Protein AF-A0A355DKY5-F1 (afdb_monomer_lite)

Foldseek 3Di:
DDDPLVVLLVVVVVCVVVLLVVLVVVVVVCCVVCVVCVVLCPPPPVVVVSVVVSVVSVVCSVCVVPCVVCVVVVVVVVVVVVVSD

Sequence (85 aa):
MSLNVELLEQSFNKIKPHANEFVVSFYENLFAAYPEVKPLFVETDMTNQYKKLLSSLVLVVENLRQPEKLGAVLNALGARHVSYG

Radius of gyration: 14.51 Å; chains: 1; bounding box: 34×25×34 Å

Structure (mmCIF, N/CA/C/O backbone):
data_AF-A0A355DKY5-F1
#
_entry.id   AF-A0A355DKY5-F1
#
loop_
_atom_site.group_PDB
_atom_site.id
_atom_site.type_symbol
_atom_site.label_atom_id
_atom_site.label_alt_id
_atom_site.label_comp_id
_atom_site.label_asym_id
_atom_site.label_entity_id
_atom_site.label_seq_id
_atom_site.pdbx_PDB_ins_code
_atom_site.Cartn_x
_atom_site.Cartn_y
_atom_site.Cartn_z
_atom_site.occupancy
_atom_site.B_iso_or_equiv
_atom_site.auth_seq_id
_atom_site.auth_comp_id
_atom_site.auth_asym_id
_atom_site.auth_atom_id
_atom_site.pdbx_PDB_model_num
ATOM 1 N N . MET A 1 1 ? -14.122 -17.237 6.729 1.00 54.84 1 MET A N 1
ATOM 2 C CA . MET A 1 1 ? -13.448 -16.518 7.833 1.00 54.84 1 MET A CA 1
ATOM 3 C C . MET A 1 1 ? -14.069 -15.139 7.945 1.00 54.84 1 MET A C 1
ATOM 5 O O . MET A 1 1 ? -14.226 -14.494 6.917 1.00 54.84 1 MET A O 1
ATOM 9 N N . SER A 1 2 ? -14.464 -14.711 9.143 1.00 81.31 2 SER A N 1
ATOM 10 C CA . SER A 1 2 ? -14.878 -13.326 9.395 1.00 81.31 2 SER A CA 1
ATOM 11 C C . SER A 1 2 ? -13.645 -12.436 9.556 1.00 81.31 2 SER A C 1
ATOM 13 O O . SER A 1 2 ? -12.655 -12.851 10.159 1.00 81.31 2 SER A O 1
ATOM 15 N N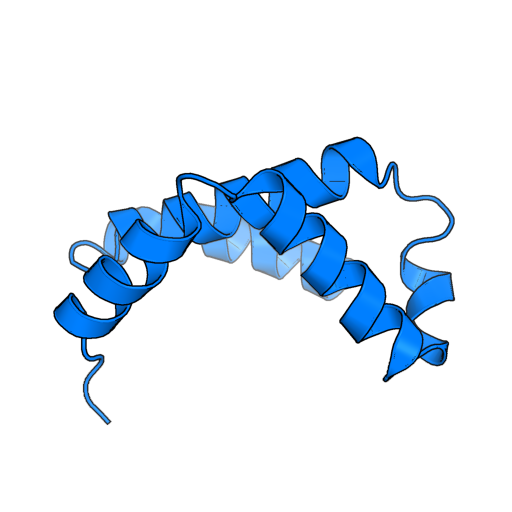 . LEU A 1 3 ? -13.701 -11.218 9.024 1.00 86.00 3 LEU A N 1
ATOM 16 C CA . LEU A 1 3 ? -12.631 -10.230 9.139 1.00 86.00 3 LEU A CA 1
ATOM 17 C C . LEU A 1 3 ? -12.489 -9.757 10.597 1.00 86.00 3 LEU A C 1
ATOM 19 O O . LEU A 1 3 ? -13.467 -9.300 11.187 1.00 86.00 3 LEU A O 1
ATOM 23 N N . ASN A 1 4 ? -11.286 -9.835 11.179 1.00 94.06 4 ASN A N 1
ATOM 24 C CA . ASN A 1 4 ? -11.019 -9.264 12.504 1.00 94.06 4 ASN A CA 1
ATOM 25 C C . ASN A 1 4 ? -10.633 -7.785 12.362 1.00 94.06 4 ASN A C 1
ATOM 27 O O . ASN A 1 4 ? -9.457 -7.439 12.253 1.00 94.06 4 ASN A O 1
ATOM 31 N N . VAL A 1 5 ? -11.652 -6.927 12.322 1.00 93.88 5 VAL A N 1
ATOM 32 C CA . VAL A 1 5 ? -11.496 -5.482 12.103 1.00 93.88 5 VAL A CA 1
ATOM 33 C C . VAL A 1 5 ? -10.637 -4.831 13.185 1.00 93.88 5 VAL A C 1
ATOM 35 O O . VAL A 1 5 ? -9.745 -4.052 12.867 1.00 93.88 5 VAL A O 1
ATOM 38 N N . GLU A 1 6 ? -10.854 -5.192 14.448 1.00 94.75 6 GLU A N 1
ATOM 39 C CA . GLU A 1 6 ? -10.134 -4.589 15.570 1.00 94.75 6 GLU A CA 1
ATOM 40 C C . GLU A 1 6 ? -8.630 -4.889 15.510 1.00 94.75 6 GLU A C 1
ATOM 42 O O . GLU A 1 6 ? -7.810 -3.987 15.673 1.00 94.75 6 GLU A O 1
ATOM 47 N N . LEU A 1 7 ? -8.249 -6.130 15.188 1.00 95.12 7 LEU A N 1
ATOM 48 C CA . LEU A 1 7 ? -6.841 -6.497 15.028 1.00 95.12 7 LEU A CA 1
ATOM 49 C C . LEU A 1 7 ? -6.172 -5.732 13.873 1.00 95.12 7 LEU A C 1
ATOM 51 O O . LEU A 1 7 ? -5.013 -5.320 13.988 1.00 95.12 7 LEU A O 1
ATOM 55 N N . LEU A 1 8 ? -6.885 -5.522 12.764 1.00 94.12 8 LEU A N 1
ATOM 56 C CA . LEU A 1 8 ? -6.382 -4.754 11.620 1.00 94.12 8 LEU A CA 1
ATOM 57 C C . LEU A 1 8 ? -6.188 -3.274 11.975 1.00 94.12 8 LEU A C 1
ATOM 59 O O . LEU A 1 8 ? -5.121 -2.720 11.719 1.00 94.12 8 LEU A O 1
ATOM 63 N N . GLU A 1 9 ? -7.168 -2.652 12.633 1.00 94.62 9 GLU A N 1
ATOM 64 C CA . GLU A 1 9 ? -7.078 -1.265 13.108 1.00 94.62 9 GLU A CA 1
ATOM 65 C C . GLU A 1 9 ? -5.907 -1.092 14.097 1.00 94.62 9 GLU A C 1
ATOM 67 O O . GLU A 1 9 ? -5.084 -0.183 13.954 1.00 94.62 9 GLU A O 1
ATOM 72 N N . GLN A 1 10 ? -5.781 -1.995 15.077 1.00 95.81 10 GLN A N 1
ATOM 73 C CA . GLN A 1 10 ? -4.722 -1.952 16.089 1.00 95.81 10 GLN A CA 1
ATOM 74 C C . GLN A 1 10 ? -3.324 -2.160 15.496 1.00 95.81 10 GLN A C 1
ATOM 76 O O . GLN A 1 10 ? -2.391 -1.438 15.850 1.00 95.81 10 GLN A O 1
ATOM 81 N N . SER A 1 11 ? -3.158 -3.142 14.607 1.00 94.69 11 SER A N 1
ATOM 82 C CA . SER A 1 11 ? -1.867 -3.406 13.964 1.00 94.69 11 SER A CA 1
ATOM 83 C C . SER A 1 11 ? -1.444 -2.251 13.059 1.00 94.69 11 SER A C 1
ATOM 85 O O . SER A 1 11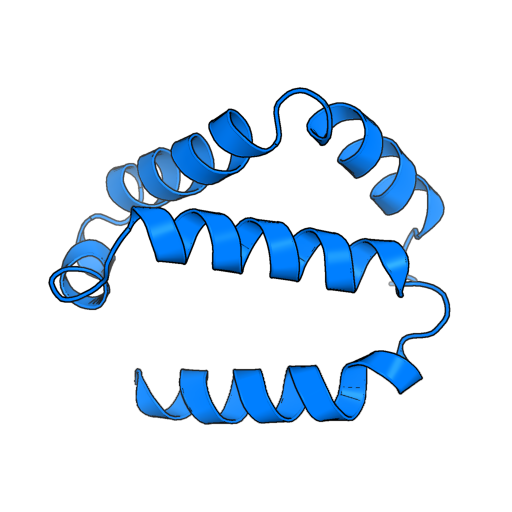 ? -0.298 -1.810 13.138 1.00 94.69 11 SER A O 1
ATOM 87 N N . PHE A 1 12 ? -2.368 -1.678 12.286 1.00 94.38 12 PHE A N 1
ATOM 88 C CA . PHE A 1 12 ? -2.063 -0.536 11.431 1.00 94.38 12 PHE A CA 1
ATOM 89 C C . PHE A 1 12 ? -1.741 0.734 12.231 1.00 94.38 12 PHE A C 1
ATOM 91 O O . PHE A 1 12 ? -0.840 1.485 11.860 1.00 94.38 12 PHE A O 1
ATOM 98 N N . ASN A 1 13 ? -2.388 0.955 13.380 1.00 94.62 13 ASN A N 1
ATOM 99 C CA . ASN A 1 13 ? -2.050 2.071 14.269 1.00 94.62 13 ASN A CA 1
ATOM 100 C C . ASN A 1 13 ? -0.598 2.023 14.771 1.00 94.62 13 ASN A C 1
ATOM 102 O O . ASN A 1 13 ? -0.002 3.078 14.976 1.00 94.62 13 ASN A O 1
ATOM 106 N N . LYS A 1 14 ? -0.003 0.831 14.911 1.00 94.75 14 LYS A N 1
ATOM 107 C CA . LYS A 1 14 ? 1.425 0.685 15.248 1.00 94.75 14 LYS A CA 1
ATOM 108 C C . LYS A 1 14 ? 2.350 1.085 14.095 1.00 94.75 14 LYS A C 1
ATOM 110 O O . LYS A 1 14 ? 3.485 1.469 14.344 1.00 94.75 14 LYS A O 1
ATOM 115 N N . ILE A 1 15 ? 1.869 1.006 12.854 1.00 92.25 15 ILE A N 1
ATOM 116 C CA . ILE A 1 15 ? 2.628 1.350 11.644 1.00 92.25 15 ILE A CA 1
ATOM 117 C C . ILE A 1 15 ? 2.583 2.858 11.370 1.00 92.25 15 ILE A C 1
ATOM 119 O O . ILE A 1 15 ? 3.560 3.405 10.871 1.00 92.25 15 ILE A O 1
ATOM 123 N N . LYS A 1 16 ? 1.488 3.552 11.721 1.00 90.31 16 LYS A N 1
ATOM 124 C CA . LYS A 1 16 ? 1.271 4.984 11.420 1.00 90.31 16 LYS A CA 1
ATOM 125 C C . LYS A 1 16 ? 2.470 5.911 11.705 1.00 90.31 16 LYS A C 1
ATOM 127 O O . LYS A 1 16 ? 2.757 6.730 10.834 1.00 90.31 16 LYS A O 1
ATOM 132 N N . PRO A 1 17 ? 3.191 5.806 12.842 1.00 94.56 17 PRO A N 1
ATOM 133 C CA . PRO A 1 17 ? 4.353 6.662 13.111 1.00 94.56 17 PRO A CA 1
ATOM 134 C C . PRO A 1 17 ? 5.520 6.465 12.134 1.00 94.56 17 PRO A C 1
ATOM 136 O O . PRO A 1 17 ? 6.324 7.374 11.965 1.00 94.56 17 PRO A O 1
ATOM 139 N N . HIS A 1 18 ? 5.588 5.299 11.487 1.00 95.25 18 HIS A N 1
ATOM 140 C CA . HIS A 1 18 ? 6.655 4.875 10.577 1.00 95.25 18 HIS A CA 1
ATOM 141 C C . HIS A 1 18 ? 6.111 4.524 9.186 1.00 95.25 18 HIS A C 1
ATOM 143 O O . HIS A 1 18 ? 6.602 3.630 8.495 1.00 95.25 18 HIS A O 1
ATOM 149 N N . ALA A 1 19 ? 5.009 5.165 8.790 1.00 91.94 19 ALA A N 1
ATOM 150 C CA . ALA A 1 19 ? 4.254 4.758 7.613 1.00 91.94 19 ALA A CA 1
ATOM 151 C C . ALA A 1 19 ? 5.057 4.900 6.311 1.00 91.94 19 ALA A C 1
ATOM 153 O O . ALA A 1 19 ? 4.875 4.106 5.387 1.00 91.94 19 ALA A O 1
ATOM 154 N N . ASN A 1 20 ? 5.961 5.883 6.255 1.00 91.88 20 ASN A N 1
ATOM 155 C CA . ASN A 1 20 ? 6.845 6.096 5.114 1.00 91.88 20 ASN A CA 1
ATOM 156 C C . ASN A 1 20 ? 7.930 5.013 5.042 1.00 91.88 20 ASN A C 1
ATOM 158 O O . ASN A 1 20 ? 8.119 4.430 3.977 1.00 91.88 20 ASN A O 1
ATOM 162 N N . GLU A 1 21 ? 8.602 4.695 6.155 1.00 95.56 21 GLU A N 1
ATOM 163 C CA . GLU A 1 21 ? 9.591 3.611 6.181 1.00 95.56 21 GLU A CA 1
ATOM 164 C C . GLU A 1 21 ? 8.938 2.261 5.872 1.00 95.56 21 GLU A C 1
ATOM 166 O O . GLU A 1 21 ? 9.493 1.453 5.129 1.00 95.56 21 GLU A O 1
ATOM 171 N N . PH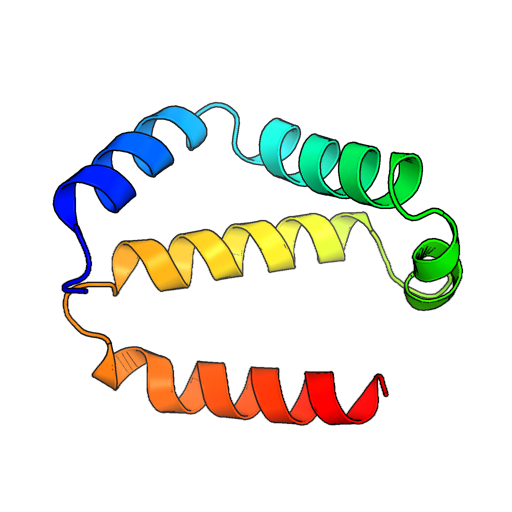E A 1 22 ? 7.720 2.042 6.371 1.00 95.56 22 PHE A N 1
ATOM 172 C CA . PHE A 1 22 ? 6.951 0.837 6.094 1.00 95.56 22 PHE A CA 1
ATOM 173 C C . PHE A 1 22 ? 6.736 0.625 4.590 1.00 95.56 22 PHE A C 1
ATOM 175 O O . PHE A 1 22 ? 7.061 -0.447 4.078 1.00 95.56 22 PHE A O 1
ATOM 182 N N . VAL A 1 23 ? 6.240 1.629 3.855 1.00 96.00 23 VAL A N 1
ATOM 183 C CA . VAL A 1 23 ? 5.996 1.463 2.410 1.00 96.00 23 VAL A CA 1
ATOM 184 C C . VAL A 1 23 ? 7.277 1.350 1.593 1.00 96.00 23 VAL A C 1
ATOM 186 O O . VAL A 1 23 ? 7.276 0.639 0.592 1.00 96.00 23 VAL A O 1
ATOM 189 N N . VAL A 1 24 ? 8.371 1.987 2.017 1.00 97.06 24 VAL A N 1
ATOM 190 C CA . VAL A 1 24 ? 9.682 1.791 1.381 1.00 97.06 24 VAL A CA 1
ATOM 191 C C . VAL A 1 24 ? 10.131 0.342 1.567 1.00 97.06 24 VAL A C 1
ATOM 193 O O . VAL A 1 24 ? 10.380 -0.348 0.578 1.00 97.06 24 VAL A O 1
ATOM 196 N N . SER A 1 25 ? 10.104 -0.161 2.807 1.00 97.44 25 SER A N 1
ATOM 197 C CA . SER A 1 25 ? 10.491 -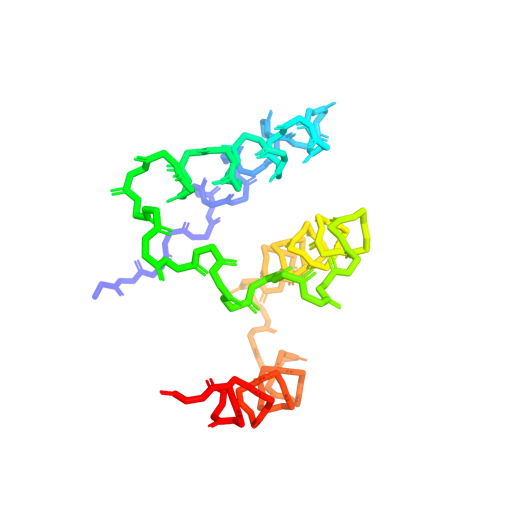1.543 3.107 1.00 97.44 25 SER A CA 1
ATOM 198 C C . SER A 1 25 ? 9.616 -2.575 2.389 1.00 97.44 25 SER A C 1
ATOM 200 O O . SER A 1 25 ? 10.099 -3.642 2.018 1.00 97.44 25 SER A O 1
ATOM 202 N N . PHE A 1 26 ? 8.337 -2.272 2.135 1.00 97.75 26 PHE A N 1
ATOM 203 C CA . PHE A 1 26 ? 7.469 -3.137 1.339 1.00 97.75 26 PHE A CA 1
ATOM 204 C C . PHE A 1 26 ? 8.040 -3.360 -0.067 1.00 97.75 26 PHE A C 1
ATOM 206 O O . PHE A 1 26 ? 8.157 -4.506 -0.499 1.00 97.75 26 PHE A O 1
ATOM 213 N N . TYR A 1 27 ? 8.423 -2.289 -0.769 1.00 97.81 27 TYR A N 1
ATOM 214 C CA . TYR A 1 27 ? 8.977 -2.406 -2.118 1.00 97.81 27 TYR A CA 1
ATOM 215 C C . TYR A 1 27 ? 10.389 -2.988 -2.114 1.00 97.81 27 TYR A C 1
ATOM 217 O O . TYR A 1 27 ? 10.697 -3.793 -2.986 1.00 97.81 27 TYR A O 1
ATOM 225 N N . GLU A 1 28 ? 11.220 -2.664 -1.121 1.00 97.88 28 GLU A N 1
ATOM 226 C CA . GLU A 1 28 ? 12.531 -3.305 -0.949 1.00 97.88 28 GLU A CA 1
ATOM 227 C C . GLU A 1 28 ? 12.390 -4.826 -0.809 1.00 97.88 28 GLU A C 1
ATOM 229 O O . GLU A 1 28 ? 13.035 -5.578 -1.540 1.00 97.88 28 GLU A O 1
ATOM 234 N N . ASN A 1 29 ? 11.486 -5.281 0.064 1.00 98.38 29 ASN A N 1
ATOM 235 C CA . ASN A 1 29 ? 11.217 -6.701 0.276 1.00 98.38 29 ASN A CA 1
ATOM 236 C C . ASN A 1 29 ? 10.605 -7.363 -0.966 1.00 98.38 29 ASN A C 1
ATOM 238 O O . ASN A 1 29 ? 11.034 -8.453 -1.343 1.00 98.38 29 ASN A O 1
ATOM 242 N N . LEU A 1 30 ? 9.645 -6.710 -1.632 1.00 98.12 30 LEU A N 1
ATOM 243 C CA . LEU A 1 30 ? 9.036 -7.205 -2.871 1.00 98.12 30 LEU A CA 1
ATOM 244 C C . LEU A 1 30 ? 10.097 -7.432 -3.950 1.00 98.12 30 LEU A C 1
ATOM 246 O O . LEU A 1 30 ? 10.148 -8.487 -4.569 1.00 98.12 30 LEU A O 1
ATOM 250 N N . PHE A 1 31 ? 10.966 -6.451 -4.150 1.00 97.69 31 PHE A N 1
ATOM 251 C CA . PHE A 1 31 ? 11.994 -6.459 -5.180 1.00 97.69 31 PHE A CA 1
ATOM 252 C C . PHE A 1 31 ? 13.201 -7.341 -4.851 1.00 97.69 31 PHE A C 1
ATOM 254 O O . PHE A 1 31 ? 13.934 -7.726 -5.766 1.00 97.69 31 PHE A O 1
ATOM 261 N N . ALA A 1 32 ? 13.425 -7.641 -3.572 1.00 98.19 32 ALA A N 1
ATOM 262 C CA . ALA A 1 32 ? 14.396 -8.634 -3.135 1.00 98.19 32 ALA A CA 1
ATOM 263 C C . ALA A 1 32 ? 13.866 -10.063 -3.325 1.00 98.19 32 ALA A C 1
ATOM 265 O O . ALA A 1 32 ? 14.596 -10.916 -3.821 1.00 98.19 32 ALA A O 1
ATOM 266 N N . ALA A 1 33 ? 12.605 -10.313 -2.958 1.00 98.44 33 ALA A N 1
ATOM 267 C CA . ALA A 1 33 ? 11.988 -11.635 -3.053 1.00 98.44 33 ALA A CA 1
ATOM 268 C C . ALA A 1 33 ? 11.589 -12.011 -4.490 1.00 98.44 33 ALA A C 1
ATOM 270 O O . ALA A 1 33 ? 11.733 -13.168 -4.872 1.00 98.44 33 ALA A O 1
ATOM 271 N N . TYR A 1 34 ? 11.121 -11.035 -5.271 1.00 97.88 34 TYR A N 1
ATOM 272 C CA . TYR A 1 34 ? 10.596 -11.212 -6.626 1.00 97.88 34 TYR A CA 1
ATOM 273 C C . TYR A 1 34 ? 11.224 -10.183 -7.580 1.00 97.88 34 TYR A C 1
ATOM 275 O O . TYR A 1 34 ? 10.576 -9.219 -8.004 1.00 97.88 34 TYR A O 1
ATOM 283 N N . PRO A 1 35 ? 12.521 -10.306 -7.906 1.00 97.25 35 PRO A N 1
ATOM 284 C CA . PRO A 1 35 ? 13.190 -9.362 -8.799 1.00 97.25 35 PRO A CA 1
ATOM 285 C C . PRO A 1 35 ? 12.538 -9.275 -10.191 1.00 97.25 35 PRO A C 1
ATOM 287 O O . PRO A 1 35 ? 12.644 -8.234 -10.839 1.00 97.25 35 PRO A O 1
ATOM 290 N N . GLU A 1 36 ? 11.834 -10.316 -10.636 1.00 97.06 36 GLU A N 1
ATOM 291 C CA . GLU A 1 36 ? 11.117 -10.388 -11.909 1.00 97.06 36 GLU A CA 1
ATOM 292 C C . GLU A 1 36 ? 9.949 -9.403 -12.032 1.00 97.06 36 GLU A C 1
ATOM 294 O O . GLU A 1 36 ? 9.537 -9.116 -13.153 1.00 97.06 36 GLU A O 1
ATOM 299 N N . VAL A 1 37 ? 9.440 -8.845 -10.923 1.00 95.50 37 VAL A N 1
ATOM 300 C CA . VAL A 1 37 ? 8.387 -7.817 -10.981 1.00 95.50 37 VAL A CA 1
ATOM 301 C C . VAL A 1 37 ? 8.941 -6.399 -11.109 1.00 95.50 37 VAL A C 1
ATOM 303 O O . VAL A 1 37 ? 8.190 -5.495 -11.463 1.00 95.50 37 VAL A O 1
ATOM 306 N N . LYS A 1 38 ? 10.247 -6.177 -10.883 1.00 95.31 38 LYS A N 1
ATOM 307 C CA . LYS A 1 38 ? 10.884 -4.852 -11.037 1.00 95.31 38 LYS A CA 1
ATOM 308 C C . LYS A 1 38 ? 10.608 -4.194 -12.399 1.00 95.31 38 LYS A C 1
ATOM 310 O O . LYS A 1 38 ? 10.322 -2.997 -12.390 1.00 95.31 38 LYS A O 1
ATOM 315 N N . PRO A 1 39 ? 10.638 -4.912 -13.546 1.00 95.38 39 PRO A N 1
ATOM 316 C CA . PRO A 1 39 ? 10.319 -4.341 -14.854 1.00 95.38 39 PRO A CA 1
ATOM 317 C C . PRO A 1 39 ? 8.952 -3.648 -14.925 1.00 95.38 39 PRO A C 1
ATOM 319 O O . PRO A 1 39 ? 8.818 -2.661 -15.641 1.00 95.38 39 PRO A O 1
ATOM 322 N N . LEU A 1 40 ? 7.963 -4.094 -14.138 1.00 93.25 40 LEU A N 1
ATOM 323 C CA . LEU A 1 40 ? 6.630 -3.478 -14.090 1.00 93.25 40 LEU A CA 1
ATOM 324 C C . LEU A 1 40 ? 6.642 -2.064 -13.480 1.00 93.25 40 LEU A C 1
ATOM 326 O O . LEU A 1 40 ? 5.686 -1.313 -13.650 1.00 93.25 40 LEU A O 1
ATOM 330 N N . PHE A 1 41 ? 7.718 -1.690 -12.782 1.00 95.00 41 PHE A N 1
ATOM 331 C CA . PHE A 1 41 ? 7.850 -0.417 -12.071 1.00 95.00 41 PHE A CA 1
ATOM 332 C C . PHE A 1 41 ? 8.933 0.504 -12.655 1.00 95.00 41 PHE A C 1
ATOM 334 O O . PHE A 1 41 ? 9.157 1.578 -12.107 1.00 95.00 41 PHE A O 1
ATOM 341 N N . VAL A 1 42 ? 9.592 0.134 -13.762 1.00 93.12 42 VAL A N 1
ATOM 342 C CA . VAL A 1 42 ? 10.727 0.903 -14.325 1.00 93.12 42 VAL A CA 1
ATOM 343 C C . VAL A 1 42 ? 10.330 2.328 -14.716 1.00 93.12 42 VAL A C 1
ATOM 345 O O . VAL A 1 42 ? 11.044 3.272 -14.394 1.00 93.12 42 VAL A O 1
ATOM 348 N N . GLU A 1 43 ? 9.158 2.493 -15.328 1.00 93.44 43 GLU A N 1
ATOM 349 C CA . GLU A 1 43 ? 8.617 3.802 -15.731 1.00 93.44 43 GLU A CA 1
ATOM 350 C C . GLU A 1 43 ? 7.788 4.474 -14.617 1.00 93.44 43 GLU A C 1
ATOM 352 O O . GLU A 1 43 ? 7.110 5.479 -14.836 1.00 93.44 43 GLU A O 1
ATOM 357 N N . THR A 1 44 ? 7.780 3.902 -13.408 1.00 94.50 44 THR A N 1
ATOM 358 C CA . THR A 1 44 ? 6.975 4.403 -12.292 1.00 94.50 44 THR A CA 1
ATOM 359 C C . THR A 1 44 ? 7.779 5.371 -11.433 1.00 94.50 44 THR A C 1
ATOM 361 O O . THR A 1 44 ? 8.842 5.041 -10.914 1.00 94.50 44 THR A O 1
ATOM 364 N N . ASP A 1 45 ? 7.216 6.553 -11.172 1.00 96.44 45 ASP A N 1
ATOM 365 C CA . ASP A 1 45 ? 7.696 7.418 -10.093 1.00 96.44 45 ASP A CA 1
ATOM 366 C C . ASP A 1 45 ? 7.461 6.735 -8.739 1.00 96.44 45 ASP A C 1
ATOM 368 O O . ASP A 1 45 ? 6.354 6.749 -8.184 1.00 96.44 45 ASP A O 1
ATOM 372 N N . MET A 1 46 ? 8.529 6.146 -8.202 1.00 95.81 46 MET A N 1
ATOM 373 C CA . MET A 1 46 ? 8.480 5.384 -6.959 1.00 95.81 46 MET A CA 1
ATOM 374 C C . MET A 1 46 ? 8.090 6.238 -5.750 1.00 95.81 46 MET A C 1
ATOM 376 O O . MET A 1 46 ? 7.389 5.748 -4.868 1.00 95.81 46 MET A O 1
ATOM 380 N N . THR A 1 47 ? 8.430 7.531 -5.726 1.00 94.81 47 THR A N 1
ATOM 381 C CA . THR A 1 47 ? 8.031 8.422 -4.623 1.00 94.81 47 THR A CA 1
ATOM 382 C C . THR A 1 47 ? 6.514 8.566 -4.575 1.00 94.81 47 THR A C 1
ATOM 384 O O . THR A 1 47 ? 5.896 8.494 -3.509 1.00 94.81 47 THR A O 1
ATOM 387 N N . ASN A 1 48 ? 5.886 8.739 -5.738 1.00 95.81 48 ASN A N 1
ATOM 388 C CA . ASN A 1 48 ? 4.431 8.776 -5.835 1.00 95.81 48 ASN A CA 1
ATOM 389 C C . ASN A 1 48 ? 3.801 7.391 -5.637 1.00 95.81 48 ASN A C 1
ATOM 391 O O . ASN A 1 48 ? 2.706 7.295 -5.080 1.00 95.81 48 ASN A O 1
ATOM 395 N N . GLN A 1 49 ? 4.487 6.319 -6.026 1.00 95.56 49 GLN A N 1
ATOM 396 C CA . GLN A 1 49 ? 4.019 4.952 -5.818 1.00 95.56 49 GLN A CA 1
ATOM 397 C C . GLN A 1 49 ? 3.964 4.561 -4.333 1.00 95.56 49 GLN A C 1
ATOM 399 O O . GLN A 1 49 ? 2.988 3.949 -3.896 1.00 95.56 49 GLN A O 1
ATOM 404 N N . TYR A 1 50 ? 4.944 4.980 -3.531 1.00 95.88 50 TYR A N 1
ATOM 405 C CA . TYR A 1 50 ? 4.936 4.797 -2.076 1.00 95.88 50 TYR A CA 1
ATOM 406 C C . TYR A 1 50 ? 3.737 5.490 -1.429 1.00 95.88 50 TYR A C 1
ATOM 408 O O . TYR A 1 50 ? 3.006 4.876 -0.649 1.00 95.88 50 TYR A O 1
ATOM 416 N N . LYS A 1 51 ? 3.468 6.741 -1.826 1.00 94.81 51 LYS A N 1
ATOM 417 C CA . LYS A 1 51 ? 2.290 7.490 -1.367 1.00 94.81 51 LYS A CA 1
ATOM 418 C C . LYS A 1 51 ? 0.992 6.782 -1.751 1.00 94.81 51 LYS A C 1
ATOM 420 O O . LYS A 1 51 ? 0.115 6.641 -0.908 1.00 94.81 51 LYS A O 1
ATOM 425 N N . LYS A 1 52 ? 0.878 6.289 -2.991 1.00 93.88 52 LYS A N 1
ATOM 426 C CA . LYS A 1 52 ? -0.302 5.542 -3.459 1.00 93.88 52 LYS A CA 1
ATOM 427 C C . LYS A 1 52 ? -0.555 4.286 -2.627 1.00 93.88 52 LYS A C 1
ATOM 429 O O . LYS A 1 52 ? -1.702 4.051 -2.247 1.00 93.88 52 LYS A O 1
ATOM 434 N N . LEU A 1 53 ? 0.485 3.505 -2.326 1.00 95.00 53 LEU A N 1
ATOM 435 C CA . LEU A 1 53 ? 0.357 2.324 -1.471 1.00 95.00 53 LEU A CA 1
ATOM 436 C C . LEU A 1 53 ? -0.121 2.718 -0.072 1.00 95.00 53 LEU A C 1
ATOM 438 O O . LEU A 1 53 ? -1.115 2.174 0.408 1.00 95.00 53 LEU A O 1
ATOM 442 N N . LEU A 1 54 ? 0.534 3.703 0.549 1.00 94.62 54 LEU A N 1
ATOM 443 C CA . LEU A 1 54 ? 0.167 4.158 1.885 1.00 94.62 54 LEU A CA 1
ATOM 444 C C . LEU A 1 54 ? -1.284 4.651 1.936 1.00 94.62 54 LEU A C 1
ATOM 446 O O . LEU A 1 54 ? -2.064 4.190 2.765 1.00 94.62 54 LEU A O 1
ATOM 450 N N . SER A 1 55 ? -1.672 5.545 1.025 1.00 92.56 55 SER A N 1
ATOM 451 C CA . SER A 1 55 ? -3.036 6.073 0.960 1.00 92.56 55 SER A CA 1
ATOM 452 C C . SER A 1 55 ? -4.072 4.975 0.724 1.00 92.56 55 SER A C 1
ATOM 454 O O . SER A 1 55 ? -5.157 5.044 1.293 1.00 92.56 55 SER A O 1
ATOM 456 N N . SER A 1 56 ? -3.744 3.948 -0.066 1.00 91.69 56 SER A N 1
ATOM 457 C CA . SER A 1 56 ? -4.642 2.808 -0.289 1.00 91.69 56 SER A CA 1
ATOM 458 C C . SER A 1 56 ? -4.833 1.983 0.985 1.00 91.69 56 SER A C 1
ATOM 460 O O . SER A 1 56 ? -5.960 1.612 1.305 1.00 91.69 56 SER A O 1
ATOM 462 N N . LEU A 1 57 ? -3.762 1.739 1.749 1.00 92.69 57 LEU A N 1
ATOM 463 C CA . LEU A 1 57 ? -3.842 1.034 3.032 1.00 92.69 57 LEU A CA 1
ATOM 464 C C . LEU A 1 57 ? -4.653 1.823 4.064 1.00 92.69 57 LEU A C 1
ATOM 466 O O . LEU A 1 57 ? -5.536 1.252 4.701 1.00 92.69 57 LEU A O 1
ATOM 470 N N . VAL A 1 58 ? -4.403 3.131 4.184 1.00 92.12 58 VAL A N 1
ATOM 471 C CA . VAL A 1 58 ? -5.181 4.028 5.055 1.00 92.12 58 VAL A CA 1
ATOM 472 C C . VAL A 1 58 ? -6.660 3.974 4.679 1.00 92.12 58 VAL A C 1
ATOM 474 O O . VAL A 1 58 ? -7.495 3.696 5.535 1.00 92.12 58 VAL A O 1
ATOM 477 N N . LEU A 1 59 ? -6.976 4.152 3.392 1.00 91.19 59 LEU A N 1
ATOM 478 C CA . LEU A 1 59 ? -8.347 4.129 2.889 1.00 91.19 59 LEU A CA 1
ATOM 479 C C . LEU A 1 59 ? -9.065 2.822 3.249 1.00 91.19 59 LEU A C 1
ATOM 481 O O . LEU A 1 59 ? -10.206 2.860 3.706 1.00 91.19 59 LEU A O 1
ATOM 485 N N . VAL A 1 60 ? -8.413 1.673 3.057 1.00 90.56 60 VAL A N 1
ATOM 486 C CA . VAL A 1 60 ? -9.002 0.368 3.382 1.00 90.56 60 VAL A CA 1
ATOM 487 C C . VAL A 1 60 ? -9.221 0.230 4.887 1.00 90.56 60 VAL A C 1
ATOM 489 O O . VAL A 1 60 ? -10.335 -0.091 5.297 1.00 90.56 60 VAL A O 1
ATOM 492 N N . VAL A 1 61 ? -8.198 0.498 5.706 1.00 92.12 61 VAL A N 1
ATOM 493 C CA . VAL A 1 61 ? -8.264 0.317 7.166 1.00 92.12 61 VAL A CA 1
ATOM 494 C C . VAL A 1 61 ? -9.310 1.238 7.802 1.00 92.12 61 VAL A C 1
ATOM 496 O O . VAL A 1 61 ? -10.068 0.798 8.662 1.00 92.12 61 VAL A O 1
ATOM 499 N N . GLU A 1 62 ? -9.417 2.486 7.347 1.00 90.62 62 GLU A N 1
ATOM 500 C CA . GLU A 1 62 ? -10.389 3.454 7.874 1.00 90.62 62 GLU A CA 1
ATOM 501 C C . GLU A 1 62 ? -11.841 3.144 7.477 1.00 90.62 62 GLU A C 1
ATOM 503 O O . GLU A 1 62 ? -12.770 3.655 8.101 1.00 90.62 62 GLU A O 1
ATOM 508 N N . ASN A 1 63 ? -12.061 2.282 6.477 1.00 91.88 63 ASN A N 1
ATOM 509 C CA . ASN A 1 63 ? -13.393 1.939 5.972 1.00 91.88 63 ASN A CA 1
ATOM 510 C C . ASN A 1 63 ? -13.757 0.455 6.153 1.00 91.88 63 ASN A C 1
ATOM 512 O O . ASN A 1 63 ? -14.759 0.005 5.599 1.00 91.88 63 ASN A O 1
ATOM 516 N N . LEU A 1 64 ? -13.021 -0.314 6.969 1.00 91.00 64 LEU A N 1
ATOM 517 C CA . LEU A 1 64 ? -13.308 -1.742 7.214 1.00 91.00 64 LEU A CA 1
ATOM 518 C C . LEU A 1 64 ? -14.724 -2.000 7.755 1.00 91.00 64 LEU A C 1
ATOM 520 O O . LEU A 1 64 ? -15.276 -3.081 7.563 1.00 91.00 64 LEU A O 1
ATOM 524 N N . ARG A 1 65 ? -15.312 -1.010 8.435 1.00 91.75 65 ARG A N 1
ATOM 525 C CA . ARG A 1 65 ? -16.668 -1.069 9.008 1.00 91.75 65 ARG A CA 1
ATOM 526 C C . ARG A 1 65 ? -17.755 -0.546 8.066 1.00 91.75 65 ARG A C 1
ATOM 528 O O . ARG A 1 65 ? -18.929 -0.688 8.387 1.00 91.75 65 ARG A O 1
ATOM 535 N N . GLN A 1 66 ? -17.366 0.082 6.955 1.00 89.62 66 GLN A N 1
ATOM 536 C CA . GLN A 1 66 ? -18.252 0.685 5.949 1.00 89.62 66 GLN A CA 1
ATOM 537 C C . GLN A 1 66 ? -17.744 0.354 4.529 1.00 89.62 66 GLN A C 1
ATOM 539 O O . GLN A 1 66 ? -17.439 1.257 3.741 1.00 89.62 66 GLN A O 1
ATOM 544 N N . PRO A 1 67 ? -17.578 -0.943 4.196 1.00 83.19 67 PRO A N 1
ATOM 545 C CA . PRO A 1 67 ? -16.94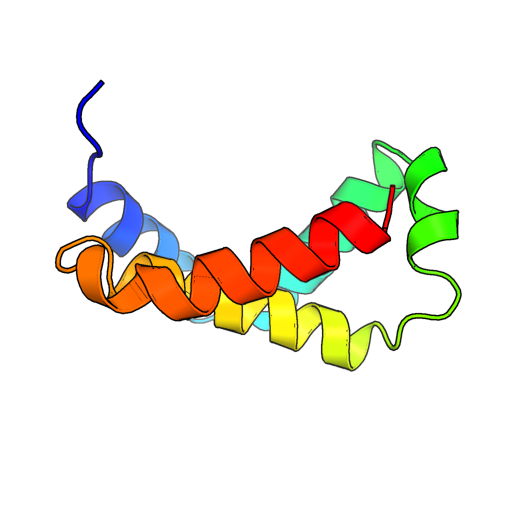7 -1.380 2.950 1.00 83.19 67 PRO A CA 1
ATOM 546 C C . PRO A 1 67 ? -17.706 -0.933 1.692 1.00 83.19 67 PRO A C 1
ATOM 548 O O . PRO A 1 67 ? -17.104 -0.778 0.630 1.00 83.19 67 PRO A O 1
ATOM 551 N N . GLU A 1 68 ? -19.008 -0.667 1.795 1.00 86.12 68 GLU A N 1
ATOM 552 C CA . GLU A 1 68 ? -19.836 -0.131 0.716 1.00 86.12 68 GLU A CA 1
ATOM 553 C C . GLU A 1 68 ? -19.312 1.207 0.172 1.00 86.12 68 GLU A C 1
ATOM 555 O O . GLU A 1 68 ? -19.450 1.486 -1.020 1.00 86.12 68 GLU A O 1
ATOM 560 N N . LYS A 1 69 ? -18.625 1.999 1.006 1.00 86.00 69 LYS A N 1
ATOM 561 C CA . LYS A 1 69 ? -18.010 3.272 0.602 1.00 86.00 69 LYS A CA 1
ATOM 562 C C . LYS A 1 69 ? -16.803 3.095 -0.315 1.00 86.00 69 LYS A C 1
ATOM 564 O O . LYS A 1 69 ? -16.427 4.027 -1.022 1.00 86.00 69 LYS A O 1
ATOM 569 N N . LEU A 1 70 ? -16.203 1.906 -0.327 1.00 86.81 70 LEU A N 1
ATOM 570 C CA . LEU A 1 70 ? -15.009 1.616 -1.113 1.00 86.81 70 LEU A CA 1
ATOM 571 C C . LEU A 1 70 ? -15.327 1.137 -2.533 1.00 86.81 70 LEU A C 1
ATOM 573 O O . LEU A 1 70 ? -14.441 1.167 -3.384 1.00 86.81 70 LEU A O 1
ATOM 577 N N . GLY A 1 71 ? -16.570 0.732 -2.818 1.00 87.19 71 GLY A N 1
ATOM 578 C CA . GLY A 1 71 ? -16.924 0.035 -4.059 1.00 87.19 71 GLY A CA 1
ATOM 579 C C . GLY A 1 71 ? -16.476 0.758 -5.333 1.00 87.19 71 GLY A C 1
ATOM 580 O O . GLY A 1 71 ? -15.810 0.167 -6.180 1.00 87.19 71 GLY A O 1
ATOM 581 N N . ALA A 1 72 ? -16.774 2.054 -5.461 1.00 87.00 72 ALA A N 1
ATOM 582 C CA . ALA A 1 72 ? -16.394 2.829 -6.646 1.00 87.00 72 ALA A CA 1
ATOM 583 C C . ALA A 1 72 ? -14.867 2.949 -6.811 1.00 87.00 72 ALA A C 1
ATOM 585 O O . ALA A 1 72 ? -14.343 2.760 -7.910 1.00 87.00 72 ALA A O 1
ATOM 586 N N . VAL A 1 73 ? -14.146 3.220 -5.716 1.00 86.94 73 VAL A N 1
ATOM 587 C CA . VAL A 1 73 ? -12.683 3.378 -5.734 1.00 86.94 73 VAL A CA 1
ATOM 588 C C . VAL A 1 73 ? -11.998 2.049 -6.042 1.00 86.94 73 VAL A C 1
ATOM 590 O O . VAL A 1 73 ? -11.104 2.007 -6.886 1.00 86.94 73 VAL A O 1
ATOM 593 N N . LEU A 1 74 ? -12.439 0.956 -5.417 1.00 89.19 74 LEU A N 1
ATOM 594 C CA . LEU A 1 74 ? -11.880 -0.376 -5.643 1.00 89.19 74 LEU A CA 1
ATOM 595 C C . LEU A 1 74 ? -12.124 -0.859 -7.074 1.00 89.19 74 LEU A C 1
ATOM 597 O O . LEU A 1 74 ? -11.204 -1.393 -7.685 1.00 89.19 74 LEU A O 1
ATOM 601 N N . ASN A 1 75 ? -13.305 -0.608 -7.646 1.00 90.12 75 ASN A N 1
ATOM 602 C CA . ASN A 1 75 ? -13.585 -0.949 -9.043 1.00 90.12 75 ASN A CA 1
ATOM 603 C C . ASN A 1 75 ? -12.690 -0.168 -10.015 1.00 90.12 75 ASN A C 1
ATOM 605 O O . ASN A 1 75 ? -12.118 -0.750 -10.936 1.00 90.12 75 ASN A O 1
ATOM 609 N N . ALA A 1 76 ? -12.516 1.139 -9.793 1.00 89.44 76 ALA A N 1
ATOM 610 C CA . ALA A 1 76 ? -11.628 1.957 -10.616 1.00 89.44 76 ALA A CA 1
ATOM 611 C C . ALA A 1 76 ? -10.160 1.510 -10.505 1.00 89.44 76 ALA A C 1
ATOM 613 O O . ALA A 1 76 ? -9.445 1.468 -11.508 1.00 89.44 76 ALA A O 1
ATOM 614 N N . LEU A 1 77 ? -9.706 1.153 -9.298 1.00 88.06 77 LEU A N 1
ATOM 615 C CA . LEU A 1 77 ? -8.377 0.584 -9.092 1.00 88.06 77 LEU A CA 1
ATOM 616 C C . LEU A 1 77 ? -8.241 -0.764 -9.802 1.00 88.06 77 LEU A C 1
ATOM 618 O O . LEU A 1 77 ? -7.269 -0.952 -10.528 1.00 88.06 77 LEU A O 1
ATOM 622 N N . GLY A 1 78 ? -9.210 -1.667 -9.657 1.00 90.69 78 GLY A N 1
ATOM 623 C CA . GLY A 1 78 ? -9.212 -2.974 -10.313 1.00 90.69 78 GLY A CA 1
ATOM 624 C C . GLY A 1 78 ? -9.120 -2.868 -11.836 1.00 90.69 78 GLY A C 1
ATOM 625 O O . GLY A 1 78 ? -8.282 -3.527 -12.441 1.00 90.69 78 GLY A O 1
ATOM 626 N N . ALA A 1 79 ? -9.886 -1.961 -12.451 1.00 93.06 79 ALA A N 1
ATOM 627 C CA . ALA A 1 79 ? -9.828 -1.720 -13.894 1.00 93.06 79 ALA A CA 1
ATOM 628 C C . ALA A 1 79 ? -8.428 -1.290 -14.372 1.00 93.06 79 ALA A C 1
ATOM 630 O O . ALA A 1 79 ? -7.974 -1.723 -15.428 1.00 93.06 79 ALA A O 1
ATOM 631 N N . ARG A 1 80 ? -7.710 -0.480 -13.579 1.00 89.06 80 ARG A N 1
ATOM 632 C CA . ARG A 1 80 ? -6.309 -0.133 -13.872 1.00 89.06 80 ARG A CA 1
ATOM 633 C C . ARG A 1 80 ? -5.382 -1.337 -13.727 1.00 89.06 80 ARG A C 1
ATOM 635 O O . ARG A 1 80 ? -4.504 -1.504 -14.561 1.00 89.06 80 ARG A O 1
ATOM 642 N N . HIS A 1 81 ? -5.590 -2.184 -12.722 1.00 91.06 81 HIS A N 1
ATOM 643 C CA . HIS A 1 81 ? -4.752 -3.371 -12.528 1.00 91.06 81 HIS A CA 1
ATOM 644 C C . HIS A 1 81 ? -4.893 -4.372 -13.676 1.00 91.06 81 HIS A C 1
ATOM 646 O O . HIS A 1 81 ? -3.881 -4.886 -14.124 1.00 91.06 81 HIS A O 1
ATOM 652 N N . VAL A 1 82 ? -6.098 -4.556 -14.230 1.00 92.62 82 VAL A N 1
ATOM 653 C CA . VAL A 1 82 ? -6.303 -5.374 -15.443 1.00 92.62 82 VAL A CA 1
ATOM 654 C C . VAL A 1 82 ? -5.465 -4.867 -16.622 1.00 92.62 82 VAL A C 1
ATOM 656 O O . VAL A 1 82 ? -5.001 -5.659 -17.433 1.00 92.62 82 VAL A O 1
ATOM 659 N N . SER A 1 83 ? -5.246 -3.551 -16.730 1.00 89.25 83 SER A N 1
ATOM 660 C CA . SER A 1 83 ? -4.425 -2.984 -17.810 1.00 89.25 83 SER A CA 1
ATOM 661 C C . SER A 1 83 ? -2.921 -3.235 -17.654 1.00 89.25 83 SER A C 1
ATOM 663 O O . SER A 1 83 ? -2.181 -3.043 -18.615 1.00 89.25 83 SER A O 1
ATOM 665 N N . TYR A 1 84 ? -2.464 -3.650 -16.468 1.00 85.50 84 TYR A N 1
ATOM 666 C CA . TYR A 1 84 ? -1.054 -3.950 -16.212 1.00 85.50 84 TYR A CA 1
ATOM 667 C C . TYR A 1 84 ? -0.656 -5.374 -16.642 1.00 85.50 84 TYR A C 1
ATOM 669 O O . TYR A 1 8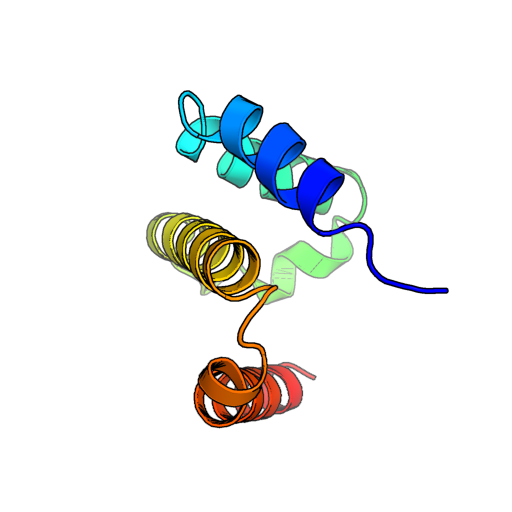4 ? 0.541 -5.640 -16.745 1.00 85.50 84 TYR A O 1
ATOM 677 N N . GLY A 1 85 ? -1.634 -6.242 -16.942 1.00 77.19 85 GLY A N 1
ATOM 678 C CA . GLY A 1 85 ? -1.451 -7.657 -17.299 1.00 77.19 85 GLY A CA 1
ATOM 679 C C . GLY A 1 85 ? -1.856 -8.603 -16.179 1.00 77.19 85 GLY A C 1
ATOM 680 O O . GLY A 1 85 ? -1.451 -9.781 -16.271 1.00 77.19 85 GLY A O 1
#

pLDDT: mean 92.37, std 5.78, range [54.84, 98.44]

Secondary structure (DSSP, 8-state):
----HHHHHHHHHHHGGGHHHHHHHHHHHHHHH-GGGGGGGTTS-HHHHHHHHHHHHHHHHHTTT-GGGGHHHHHHHHHHHHTT-